Protein AF-A0A4R6RH26-F1 (afdb_monomer)

Solvent-accessible surface area (backbone atoms only — not comparable to full-atom values): 5859 Å² total; per-residue (Å²): 136,71,94,76,81,51,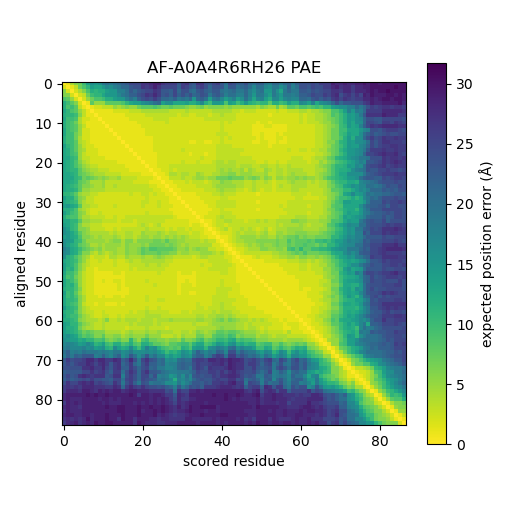71,64,29,58,50,51,32,50,43,50,51,56,43,37,75,78,37,82,83,73,81,75,52,65,70,51,38,64,69,72,55,51,57,78,90,74,56,93,69,57,68,70,45,50,46,52,14,49,52,50,36,36,76,71,69,77,48,78,88,80,79,77,84,83,74,76,89,84,82,77,83,85,66,96,80,80,80,89,83,86,133

Radius of gyration: 20.89 Å; Cα contacts (8 Å, |Δi|>4): 47; chains: 1; bounding box: 62×58×26 Å

Foldseek 3Di:
DDLPPDPLLVVLLVQQLVQCVVVVPDDDDLVCCQPPRHDCVSPRDDSVSSVSSVVVCVVVVNDDDDDPPPDPDDDDDPDPPDDDDDD

Organism: NCBI:txid70586

Secondary structure (DSSP, 8-state):
--TTS-HHHHHHHHHHHHHHHH-TT----HHHHHHHTS-GGG-S--HHHHHHHHHHHHHTTS------------PPP----------

Mean predicted aligned error: 11.18 Å

pLDDT: mean 79.48, std 15.03, range [41.28, 93.06]

Structure (mmCIF, N/CA/C/O backbone):
data_AF-A0A4R6RH26-F1
#
_entry.id   AF-A0A4R6RH26-F1
#
loop_
_atom_site.group_PDB
_atom_site.id
_atom_site.type_symbol
_atom_site.label_atom_id
_atom_site.label_alt_id
_atom_site.label_comp_id
_atom_site.label_asym_id
_atom_site.label_entity_id
_atom_site.label_seq_id
_atom_site.pdbx_PDB_ins_code
_atom_site.Cartn_x
_atom_site.Cartn_y
_atom_site.Cartn_z
_atom_site.occupancy
_atom_site.B_iso_or_equiv
_atom_site.auth_seq_id
_atom_site.auth_comp_id
_atom_site.auth_asym_id
_atom_site.auth_atom_id
_atom_site.pdbx_PDB_model_num
ATOM 1 N N . MET A 1 1 ? 3.369 -20.897 5.339 1.00 42.25 1 MET A N 1
ATOM 2 C CA . MET A 1 1 ? 3.449 -19.509 5.836 1.00 42.25 1 MET A CA 1
ATOM 3 C C . MET A 1 1 ? 2.306 -18.777 5.175 1.00 42.25 1 MET A C 1
ATOM 5 O O . MET A 1 1 ? 2.397 -18.406 4.013 1.00 42.25 1 MET A O 1
ATOM 9 N N . ASP A 1 2 ? 1.175 -18.769 5.861 1.00 41.28 2 ASP A N 1
ATOM 10 C CA . ASP A 1 2 ? -0.133 -18.479 5.297 1.00 41.28 2 ASP A CA 1
ATOM 11 C C . ASP A 1 2 ? -0.337 -16.972 5.163 1.00 41.28 2 ASP A C 1
ATOM 13 O O . ASP A 1 2 ? -0.562 -16.272 6.147 1.00 41.28 2 ASP A O 1
ATOM 17 N N . ALA A 1 3 ? -0.324 -16.479 3.924 1.00 48.66 3 ALA A N 1
ATOM 18 C CA . ALA A 1 3 ? -0.634 -15.093 3.559 1.00 48.66 3 ALA A CA 1
ATOM 19 C C . ALA A 1 3 ? -2.096 -14.666 3.866 1.00 48.66 3 ALA A C 1
ATOM 21 O O . ALA A 1 3 ? -2.556 -13.633 3.396 1.00 48.66 3 ALA A O 1
ATOM 22 N N . HIS A 1 4 ? -2.833 -15.450 4.662 1.00 48.28 4 HIS A N 1
ATOM 23 C CA . HIS A 1 4 ? -4.253 -15.270 4.975 1.00 48.28 4 HIS A CA 1
ATOM 24 C C . HIS A 1 4 ? -4.519 -14.798 6.417 1.00 48.28 4 HIS A C 1
ATOM 26 O O . HIS A 1 4 ? -5.677 -14.625 6.786 1.00 48.28 4 HIS A O 1
ATOM 32 N N . GLN A 1 5 ? -3.497 -14.617 7.265 1.00 54.91 5 GLN A N 1
ATOM 33 C CA . GLN A 1 5 ? -3.720 -14.461 8.714 1.00 54.91 5 GLN A CA 1
ATOM 34 C C . GLN A 1 5 ? -3.928 -13.030 9.233 1.00 54.91 5 GLN A C 1
ATOM 36 O O . GLN A 1 5 ? -4.187 -12.869 10.423 1.00 54.91 5 GLN A O 1
ATOM 41 N N . PHE A 1 6 ? -3.910 -11.999 8.382 1.00 67.81 6 PHE A N 1
ATOM 42 C CA . PHE A 1 6 ? -4.141 -10.620 8.833 1.00 67.81 6 PHE A CA 1
ATOM 43 C C . PHE A 1 6 ? -5.265 -9.956 8.028 1.00 67.81 6 PHE A C 1
ATOM 45 O O . PHE A 1 6 ? -4.998 -9.373 6.976 1.00 67.81 6 PHE A O 1
ATOM 52 N N . PRO A 1 7 ? -6.529 -10.017 8.497 1.00 80.38 7 PRO A N 1
ATOM 53 C CA . PRO A 1 7 ? -7.664 -9.393 7.804 1.00 80.38 7 PRO A CA 1
ATOM 54 C C . PRO A 1 7 ? -7.464 -7.886 7.576 1.00 80.38 7 PRO A C 1
ATOM 56 O O . PRO A 1 7 ? -7.959 -7.333 6.598 1.00 80.38 7 PRO A O 1
ATOM 59 N N . GLU A 1 8 ? -6.681 -7.238 8.438 1.00 86.88 8 GLU A N 1
ATOM 60 C CA . GLU A 1 8 ? -6.290 -5.836 8.313 1.00 86.88 8 GLU A CA 1
ATOM 61 C C . GLU A 1 8 ? -5.426 -5.572 7.068 1.00 86.88 8 GLU A C 1
ATOM 63 O O . GLU A 1 8 ? -5.695 -4.636 6.320 1.00 86.88 8 GLU A O 1
ATOM 68 N N . VAL A 1 9 ? -4.450 -6.440 6.775 1.00 90.44 9 VAL A N 1
ATOM 69 C CA . VAL A 1 9 ? -3.573 -6.312 5.596 1.00 90.44 9 VAL A CA 1
ATOM 70 C C . VAL A 1 9 ? -4.392 -6.395 4.308 1.00 90.44 9 VAL A C 1
ATOM 72 O O . VAL A 1 9 ? -4.226 -5.567 3.413 1.00 90.44 9 VAL A O 1
ATOM 75 N N . ALA A 1 10 ? -5.334 -7.338 4.234 1.00 89.31 10 ALA A N 1
ATOM 76 C CA . ALA A 1 10 ? -6.211 -7.490 3.075 1.00 89.31 10 ALA A CA 1
ATOM 77 C C . ALA A 1 10 ? -7.155 -6.285 2.887 1.00 89.31 10 ALA A C 1
ATOM 79 O O . ALA A 1 10 ? -7.410 -5.858 1.754 1.00 89.31 10 ALA A O 1
ATOM 80 N N . ALA A 1 11 ? -7.657 -5.709 3.986 1.00 89.62 11 ALA A N 1
ATOM 81 C CA . ALA A 1 11 ? -8.480 -4.502 3.953 1.00 89.62 11 ALA A CA 1
ATOM 82 C C . ALA A 1 11 ? -7.679 -3.291 3.445 1.00 89.62 11 ALA A C 1
ATOM 84 O O . ALA A 1 11 ? -8.131 -2.578 2.545 1.00 89.62 11 ALA A O 1
ATOM 85 N N . VAL A 1 12 ? -6.456 -3.108 3.949 1.00 92.69 12 VAL A N 1
ATOM 86 C CA . VAL A 1 12 ? -5.541 -2.038 3.529 1.00 92.69 12 VAL A CA 1
ATOM 87 C C . VAL A 1 12 ? -5.135 -2.206 2.063 1.00 92.69 12 VAL A C 1
ATOM 89 O O . VAL A 1 12 ? -5.208 -1.246 1.297 1.00 92.69 12 VAL A O 1
ATOM 92 N N . ALA A 1 13 ? -4.804 -3.422 1.622 1.00 92.94 13 ALA A N 1
ATOM 93 C CA . ALA A 1 13 ? -4.490 -3.712 0.221 1.00 92.94 13 ALA A CA 1
ATOM 94 C C . ALA A 1 13 ? -5.667 -3.371 -0.709 1.00 92.94 13 ALA A C 1
ATOM 96 O O . ALA A 1 13 ? -5.485 -2.751 -1.760 1.00 92.94 13 ALA A O 1
ATOM 97 N N . SER A 1 14 ? -6.894 -3.703 -0.295 1.00 91.88 14 SER A N 1
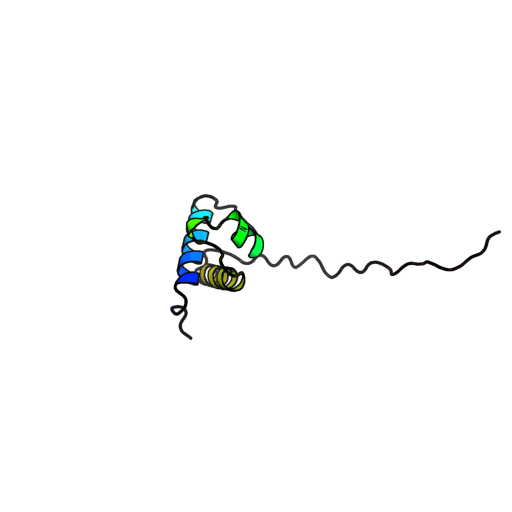ATOM 98 C CA . SER A 1 14 ? -8.110 -3.364 -1.042 1.00 91.88 14 SER A CA 1
ATOM 99 C C . SER A 1 14 ? -8.339 -1.851 -1.120 1.00 91.88 14 SER A C 1
ATOM 101 O O . SER A 1 14 ? -8.691 -1.339 -2.185 1.00 91.88 14 SER A O 1
ATOM 103 N N . ALA A 1 1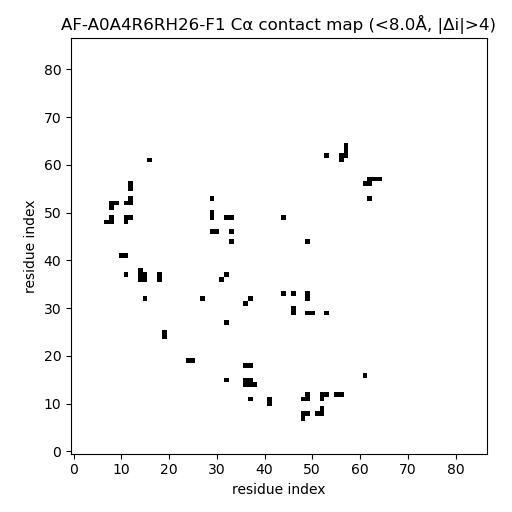5 ? -8.092 -1.119 -0.029 1.00 92.56 15 ALA A N 1
ATOM 104 C CA . ALA A 1 15 ? -8.191 0.338 0.000 1.00 92.56 15 ALA A CA 1
ATOM 105 C C . ALA A 1 15 ? -7.160 1.002 -0.931 1.00 92.56 15 ALA A C 1
ATOM 107 O O . ALA A 1 15 ? -7.529 1.846 -1.754 1.00 92.56 15 ALA A O 1
ATOM 108 N N . ILE A 1 16 ? -5.896 0.567 -0.872 1.00 92.56 16 ILE A N 1
ATOM 109 C CA . ILE A 1 16 ? -4.815 1.047 -1.748 1.00 92.56 16 ILE A CA 1
ATOM 110 C C . ILE A 1 16 ? -5.158 0.768 -3.215 1.00 92.56 16 ILE A C 1
ATOM 112 O O . ILE A 1 16 ? -5.087 1.668 -4.054 1.00 92.56 16 ILE A O 1
ATOM 116 N N . ARG A 1 17 ? -5.616 -0.446 -3.538 1.00 91.44 17 ARG A N 1
ATOM 117 C CA . ARG A 1 17 ? -6.053 -0.807 -4.894 1.00 91.44 17 ARG A CA 1
ATOM 118 C C . ARG A 1 17 ? -7.212 0.067 -5.379 1.00 91.44 17 ARG A C 1
ATOM 120 O O . ARG A 1 17 ? -7.223 0.494 -6.537 1.00 91.44 17 ARG A O 1
ATOM 127 N N . GLY A 1 18 ? -8.183 0.349 -4.512 1.00 91.75 18 GLY A N 1
ATOM 128 C CA . GLY A 1 18 ? -9.295 1.249 -4.818 1.00 91.75 18 GLY A CA 1
ATOM 129 C C . GLY A 1 18 ? -8.825 2.674 -5.118 1.00 91.75 18 GLY A C 1
ATOM 130 O O . GLY A 1 18 ? -9.324 3.309 -6.048 1.00 91.75 18 GLY A O 1
ATOM 131 N N . TYR A 1 19 ? -7.827 3.162 -4.378 1.00 92.12 19 TYR A N 1
ATOM 132 C CA . TYR A 1 19 ? -7.206 4.458 -4.633 1.00 92.12 19 TYR A CA 1
ATOM 133 C C . TYR A 1 19 ? -6.462 4.489 -5.976 1.00 92.12 19 TYR A C 1
ATOM 135 O O . TYR A 1 19 ? -6.693 5.399 -6.773 1.00 92.12 19 TYR A O 1
ATOM 143 N N . LEU A 1 20 ? -5.638 3.475 -6.263 1.00 91.31 20 LEU A N 1
ATOM 144 C CA . LEU A 1 20 ? -4.884 3.348 -7.518 1.00 91.31 20 LEU A CA 1
ATOM 145 C C . LEU A 1 20 ? -5.792 3.221 -8.744 1.00 91.31 20 LEU A C 1
ATOM 147 O O . LEU A 1 20 ? -5.499 3.789 -9.791 1.00 91.31 20 LEU A O 1
ATOM 151 N N . SER A 1 21 ? -6.936 2.548 -8.607 1.00 90.38 21 SER A N 1
ATOM 152 C CA . SER A 1 21 ? -7.924 2.444 -9.691 1.00 90.38 21 SER A CA 1
ATOM 153 C C . SER A 1 21 ? -8.490 3.812 -10.091 1.00 90.38 21 SER A C 1
ATOM 155 O O . SER A 1 21 ? -8.824 4.028 -11.253 1.00 90.38 21 SER A O 1
ATOM 157 N N . ARG A 1 22 ? -8.581 4.752 -9.138 1.00 90.88 22 ARG A N 1
ATOM 158 C CA . ARG A 1 22 ? -8.982 6.147 -9.390 1.00 90.88 22 ARG A CA 1
ATOM 159 C C . ARG A 1 22 ? -7.805 7.035 -9.795 1.00 90.88 22 ARG A C 1
ATOM 161 O O . ARG A 1 22 ? -8.005 8.003 -10.520 1.00 90.88 22 ARG A O 1
ATOM 168 N N . ASN A 1 23 ? -6.593 6.703 -9.348 1.00 90.38 23 ASN A N 1
ATOM 169 C CA . ASN A 1 23 ? -5.374 7.475 -9.576 1.00 90.38 23 ASN A CA 1
ATOM 170 C C . ASN A 1 23 ? -4.236 6.571 -10.097 1.00 90.38 23 ASN A C 1
ATOM 172 O O . ASN A 1 23 ? -3.306 6.270 -9.348 1.00 90.38 23 ASN A O 1
ATOM 176 N N . PRO A 1 24 ? -4.243 6.172 -11.385 1.00 86.81 24 PRO A N 1
ATOM 177 C CA . PRO A 1 24 ? -3.297 5.176 -11.914 1.00 86.81 24 PRO A CA 1
ATOM 178 C C . PRO A 1 24 ? -1.828 5.618 -11.915 1.00 86.81 24 PRO A C 1
ATOM 180 O O . PRO A 1 24 ? -0.931 4.809 -12.117 1.00 86.81 24 PRO A O 1
ATOM 183 N N . ARG A 1 25 ? -1.579 6.922 -11.747 1.00 84.50 25 ARG A N 1
ATOM 184 C CA . ARG A 1 25 ? -0.240 7.534 -11.742 1.00 84.50 25 ARG A CA 1
ATOM 185 C C . ARG A 1 25 ? 0.236 7.904 -10.336 1.00 84.50 25 ARG A C 1
ATOM 187 O O . ARG A 1 25 ? 1.260 8.570 -10.212 1.00 84.50 25 ARG A O 1
ATOM 194 N N . ALA A 1 26 ? -0.525 7.549 -9.300 1.00 88.75 26 ALA A N 1
ATOM 195 C CA . ALA A 1 26 ? -0.142 7.835 -7.927 1.00 88.75 26 ALA A CA 1
ATOM 196 C C . ALA A 1 26 ? 1.090 7.004 -7.54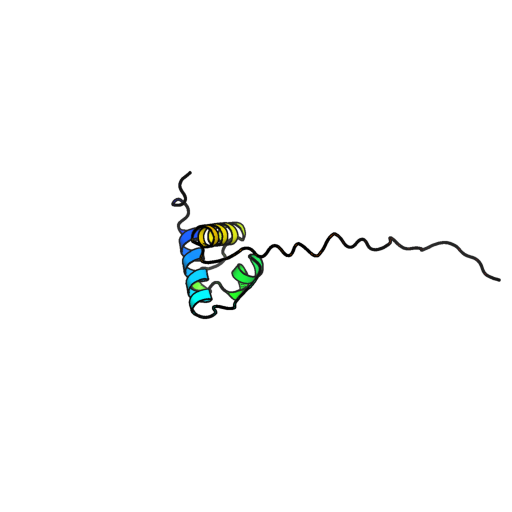4 1.00 88.75 26 ALA A C 1
ATOM 198 O O . ALA A 1 26 ? 1.153 5.805 -7.799 1.00 88.75 26 ALA A O 1
ATOM 199 N N . SER A 1 27 ? 2.071 7.662 -6.938 1.00 88.75 27 SER A N 1
ATOM 200 C CA . SER A 1 27 ? 3.297 7.049 -6.438 1.00 88.75 27 SER A CA 1
ATOM 201 C C . SER A 1 27 ? 3.670 7.762 -5.153 1.00 88.75 27 SER A C 1
ATOM 203 O O . SER A 1 27 ? 3.755 8.989 -5.142 1.00 88.75 27 SER A O 1
ATOM 205 N N . ASP A 1 28 ? 3.880 7.008 -4.083 1.00 89.88 28 ASP A N 1
ATOM 206 C CA . ASP A 1 28 ? 4.223 7.554 -2.775 1.00 89.88 28 ASP A CA 1
ATOM 207 C C . ASP A 1 28 ? 4.955 6.490 -1.938 1.00 89.88 28 ASP A C 1
ATOM 209 O O . ASP A 1 28 ? 5.016 5.312 -2.292 1.00 89.88 28 ASP A O 1
ATOM 213 N N . THR A 1 29 ? 5.540 6.924 -0.831 1.00 90.19 29 THR A N 1
ATOM 214 C CA . THR A 1 29 ? 6.146 6.080 0.200 1.00 90.19 29 THR A CA 1
ATOM 215 C C . THR A 1 29 ? 5.074 5.405 1.055 1.00 90.19 29 THR A C 1
ATOM 217 O O . THR A 1 29 ? 3.970 5.926 1.187 1.00 90.19 29 THR A O 1
ATOM 220 N N . ALA A 1 30 ? 5.402 4.297 1.730 1.00 90.50 30 ALA A N 1
ATOM 221 C CA . ALA A 1 30 ? 4.464 3.626 2.640 1.00 90.50 30 ALA A CA 1
ATOM 222 C C . ALA A 1 30 ? 3.871 4.583 3.699 1.00 90.50 30 ALA A C 1
ATOM 224 O O . ALA A 1 30 ? 2.673 4.542 3.970 1.00 90.50 30 ALA A O 1
ATOM 225 N N . ALA A 1 31 ? 4.679 5.511 4.226 1.00 88.38 31 ALA A N 1
ATOM 226 C CA . ALA A 1 31 ? 4.228 6.530 5.175 1.00 88.38 31 ALA A CA 1
ATOM 227 C C . ALA A 1 31 ? 3.296 7.587 4.546 1.00 88.38 31 ALA A C 1
ATOM 229 O O . ALA A 1 31 ? 2.375 8.070 5.206 1.00 88.38 31 ALA A O 1
ATOM 230 N N . GLY A 1 32 ? 3.513 7.960 3.282 1.00 90.44 32 GLY A N 1
ATOM 231 C CA . GLY A 1 32 ? 2.609 8.856 2.553 1.00 90.44 32 GLY A CA 1
ATOM 232 C C . GLY A 1 32 ? 1.281 8.178 2.217 1.00 90.44 32 GLY A C 1
ATOM 233 O O . GLY A 1 32 ? 0.216 8.740 2.471 1.00 90.44 32 GLY A O 1
ATOM 234 N N . ILE A 1 33 ? 1.333 6.916 1.784 1.00 91.12 33 ILE A N 1
ATOM 235 C CA . ILE A 1 33 ? 0.151 6.081 1.531 1.00 91.12 33 ILE A CA 1
ATOM 236 C C . ILE A 1 33 ? -0.700 5.959 2.800 1.00 91.12 33 ILE A C 1
ATOM 238 O O . ILE A 1 33 ? -1.901 6.230 2.754 1.00 91.12 33 ILE A O 1
ATOM 242 N N . GLN A 1 34 ? -0.072 5.640 3.939 1.00 91.38 34 GLN A N 1
ATOM 243 C CA . GLN A 1 34 ? -0.726 5.564 5.250 1.00 91.38 34 GLN A CA 1
ATOM 244 C C . GLN A 1 34 ? -1.505 6.845 5.592 1.00 91.38 34 GLN A C 1
ATOM 246 O O . GLN A 1 34 ? -2.583 6.772 6.172 1.00 91.38 34 GLN A O 1
ATOM 251 N N . ARG A 1 35 ? -0.962 8.019 5.244 1.00 88.12 35 ARG A N 1
ATOM 252 C CA . ARG A 1 35 ? -1.514 9.326 5.634 1.00 88.12 35 ARG A CA 1
ATOM 253 C C . ARG A 1 35 ? -2.527 9.907 4.655 1.00 88.12 35 ARG A C 1
ATOM 255 O O . ARG A 1 35 ? -3.406 10.646 5.086 1.00 88.12 35 ARG A O 1
ATOM 262 N N . PHE A 1 36 ? -2.375 9.642 3.360 1.00 89.56 36 PHE A N 1
ATOM 263 C CA . PHE A 1 36 ? -3.099 10.378 2.318 1.00 89.56 36 PHE A CA 1
ATOM 264 C C . PHE A 1 36 ? -3.972 9.504 1.419 1.00 89.56 36 PHE A C 1
ATOM 266 O O . PHE A 1 36 ? -4.887 10.024 0.780 1.00 89.56 36 PHE A O 1
ATO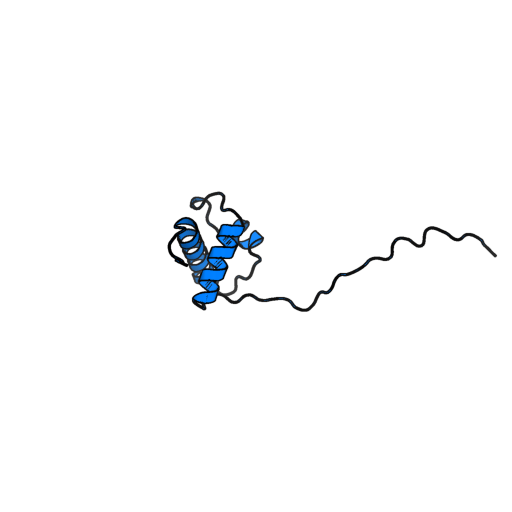M 273 N N . TRP A 1 37 ? -3.689 8.203 1.312 1.00 92.00 37 TRP A N 1
ATOM 274 C CA . TRP A 1 37 ? -4.414 7.321 0.391 1.00 92.00 37 TRP A CA 1
ATOM 275 C C . TRP A 1 37 ? -5.486 6.506 1.104 1.00 92.00 37 TRP A C 1
ATOM 277 O O . TRP A 1 37 ? -6.512 6.179 0.500 1.00 92.00 37 TRP A O 1
ATOM 287 N N . LEU A 1 38 ? -5.239 6.165 2.371 1.00 88.81 38 LEU A N 1
ATOM 288 C CA . LEU A 1 38 ? -6.177 5.397 3.173 1.00 88.81 38 LEU A CA 1
ATOM 289 C C . LEU A 1 38 ? -7.352 6.282 3.604 1.00 88.81 38 LEU A C 1
ATOM 291 O O . LEU A 1 38 ? -7.142 7.395 4.092 1.00 88.81 38 LEU A O 1
ATOM 295 N N . PRO A 1 39 ? -8.593 5.814 3.407 1.00 83.62 39 PRO A N 1
ATOM 296 C CA . PRO A 1 39 ? -9.764 6.575 3.787 1.00 83.62 39 PRO A CA 1
ATOM 297 C C . PRO A 1 39 ? -9.970 6.475 5.316 1.00 83.62 39 PRO A C 1
ATOM 299 O O . PRO A 1 39 ? -9.557 5.486 5.932 1.00 83.62 39 PRO A O 1
ATOM 302 N N . PRO A 1 40 ? -10.562 7.498 5.957 1.00 81.12 40 PRO A N 1
ATOM 303 C CA . PRO A 1 40 ? -10.617 7.615 7.417 1.00 81.12 40 PRO A CA 1
ATOM 304 C C . PRO A 1 40 ? -11.360 6.462 8.108 1.00 81.12 40 PRO A C 1
ATOM 306 O O . PRO A 1 40 ? -11.119 6.199 9.283 1.00 81.12 40 PRO A O 1
ATOM 309 N N . GLU A 1 41 ? -12.221 5.739 7.389 1.00 82.12 41 GLU A N 1
ATOM 310 C CA . GLU A 1 41 ? -12.943 4.558 7.873 1.00 82.12 41 GLU A CA 1
ATOM 311 C C . GLU A 1 41 ? -12.017 3.373 8.182 1.00 82.12 41 GLU A C 1
ATOM 313 O O . GLU A 1 41 ? -12.396 2.489 8.946 1.00 82.12 41 GLU A O 1
ATOM 318 N N . VAL A 1 42 ? -10.811 3.349 7.604 1.00 78.69 42 VAL A N 1
ATOM 319 C CA . VAL A 1 42 ? -9.789 2.331 7.899 1.00 78.69 42 VAL A CA 1
ATOM 320 C C . VAL A 1 42 ? -9.104 2.613 9.247 1.00 78.69 42 VAL A C 1
ATOM 322 O O . VAL A 1 42 ? -8.561 1.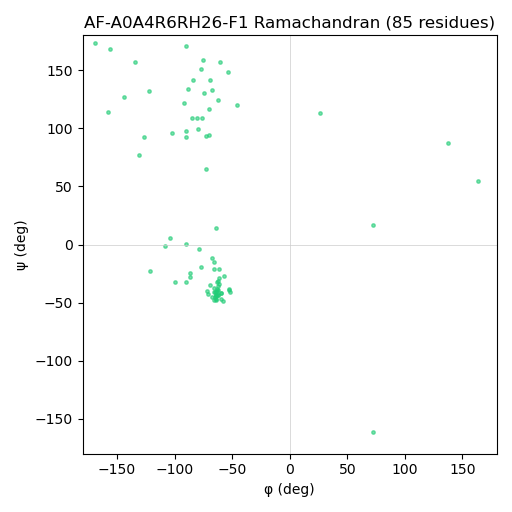700 9.862 1.00 78.69 42 VAL A O 1
ATOM 325 N N . GLY A 1 43 ? -9.193 3.844 9.761 1.00 80.44 43 GLY A N 1
ATOM 326 C CA . GLY A 1 43 ? -8.608 4.232 11.042 1.00 80.44 43 GLY A CA 1
ATOM 327 C C . GLY A 1 43 ? -7.080 4.332 11.017 1.00 80.44 43 GLY A C 1
ATOM 328 O O . GLY A 1 43 ? -6.454 4.488 9.967 1.00 80.44 43 GLY A O 1
ATOM 329 N N . GLU A 1 44 ? -6.472 4.289 12.204 1.00 83.75 44 GLU A N 1
ATOM 330 C CA . GLU A 1 44 ? -5.019 4.362 12.365 1.00 83.75 44 GLU A CA 1
ATOM 331 C C . GLU A 1 44 ? -4.379 2.998 12.080 1.00 83.75 44 GLU A C 1
ATOM 333 O O . GLU A 1 44 ? -4.374 2.102 12.920 1.00 83.75 44 GLU A O 1
ATOM 338 N N . VAL A 1 45 ? -3.840 2.846 10.872 1.00 87.44 45 VAL A N 1
ATOM 339 C CA . VAL A 1 45 ? -3.140 1.631 10.438 1.00 87.44 45 VAL A CA 1
ATOM 340 C C . VAL A 1 45 ? -1.672 1.725 10.805 1.00 87.44 45 VAL A C 1
ATOM 342 O O . VAL A 1 45 ? -1.031 2.732 10.512 1.00 87.44 45 VAL A O 1
ATOM 345 N N . ALA A 1 46 ? -1.097 0.672 11.382 1.00 90.12 46 ALA A N 1
ATOM 346 C CA . ALA A 1 46 ? 0.335 0.639 11.659 1.00 90.12 46 ALA A CA 1
ATOM 347 C C . ALA A 1 46 ? 1.157 0.555 10.357 1.00 90.12 46 ALA A C 1
ATOM 349 O O . ALA A 1 46 ? 0.814 -0.186 9.436 1.00 90.12 46 ALA A O 1
ATOM 350 N N . LEU A 1 47 ? 2.294 1.256 10.290 1.00 90.06 47 LEU A N 1
ATOM 351 C CA . LEU A 1 47 ? 3.163 1.251 9.103 1.00 90.06 47 LEU A CA 1
ATOM 352 C C . LEU A 1 47 ? 3.540 -0.169 8.608 1.00 90.06 47 LEU A C 1
ATOM 354 O O . LEU A 1 47 ? 3.440 -0.396 7.402 1.00 90.06 47 LEU A O 1
ATOM 358 N N . PRO A 1 48 ? 3.856 -1.154 9.479 1.00 91.69 48 PRO A N 1
ATOM 359 C CA . PRO A 1 48 ? 4.142 -2.523 9.035 1.00 91.69 48 PRO A CA 1
ATOM 360 C C . PRO A 1 48 ? 2.971 -3.209 8.316 1.00 91.69 48 PRO A C 1
ATOM 362 O O . PRO A 1 48 ? 3.185 -4.058 7.455 1.00 91.69 48 PRO A O 1
ATOM 365 N N . VAL A 1 49 ? 1.726 -2.842 8.637 1.00 91.31 49 VAL A N 1
ATOM 366 C CA . VAL A 1 49 ? 0.527 -3.374 7.967 1.00 91.31 49 VAL A CA 1
ATOM 367 C C . VAL A 1 49 ? 0.417 -2.804 6.554 1.00 91.31 49 VAL A C 1
ATOM 369 O O . VAL A 1 49 ? 0.112 -3.538 5.616 1.00 91.31 49 VAL A O 1
ATOM 372 N N . VAL A 1 50 ? 0.729 -1.515 6.379 1.00 92.75 50 VAL A N 1
ATOM 373 C CA . VAL A 1 50 ? 0.790 -0.878 5.054 1.00 92.75 50 VAL A CA 1
ATOM 374 C C . VAL A 1 50 ? 1.895 -1.505 4.207 1.00 92.75 50 VAL A C 1
ATOM 376 O O . VAL A 1 50 ? 1.668 -1.820 3.043 1.00 92.75 50 VAL A O 1
ATOM 379 N N . GLU A 1 51 ? 3.071 -1.749 4.785 1.00 92.81 51 GLU A N 1
ATOM 380 C CA . GLU A 1 51 ? 4.178 -2.421 4.096 1.00 92.81 51 GLU A CA 1
ATOM 381 C C . GLU A 1 51 ? 3.823 -3.854 3.686 1.00 92.81 51 GLU A C 1
ATOM 383 O O . GLU A 1 51 ? 4.085 -4.243 2.548 1.00 92.81 51 GLU A O 1
ATOM 388 N N . ALA A 1 52 ? 3.173 -4.621 4.567 1.00 92.81 52 ALA A N 1
ATOM 389 C CA . ALA A 1 52 ? 2.694 -5.964 4.250 1.00 92.81 52 ALA A CA 1
ATOM 390 C C . ALA A 1 52 ? 1.640 -5.951 3.129 1.00 92.81 52 ALA A C 1
ATOM 392 O O . ALA A 1 52 ? 1.685 -6.789 2.228 1.00 92.81 52 ALA A O 1
ATOM 393 N N . ALA A 1 53 ? 0.729 -4.973 3.137 1.00 93.06 53 ALA A N 1
ATOM 394 C CA . ALA A 1 53 ? -0.272 -4.805 2.086 1.00 93.06 53 ALA A CA 1
ATOM 395 C C . ALA A 1 53 ? 0.370 -4.440 0.740 1.00 93.06 53 ALA A C 1
ATOM 397 O O . ALA A 1 53 ? -0.012 -4.981 -0.296 1.00 93.06 53 ALA A O 1
ATOM 398 N N . LEU A 1 54 ? 1.376 -3.561 0.745 1.00 91.94 54 LEU A N 1
ATOM 399 C CA . LEU A 1 54 ? 2.141 -3.217 -0.454 1.00 91.94 54 LEU A CA 1
ATOM 400 C C . LEU A 1 54 ? 2.922 -4.417 -0.992 1.00 91.94 54 LEU A C 1
ATOM 402 O O . LEU A 1 54 ? 2.923 -4.628 -2.199 1.00 91.94 54 LEU A O 1
ATOM 406 N N . ALA A 1 55 ? 3.524 -5.229 -0.119 1.00 91.38 55 ALA A N 1
ATOM 407 C CA . ALA A 1 55 ? 4.208 -6.457 -0.518 1.00 91.38 55 ALA A CA 1
ATOM 408 C C . ALA A 1 55 ? 3.244 -7.473 -1.155 1.00 91.38 55 ALA A C 1
ATOM 410 O O . ALA A 1 55 ? 3.596 -8.123 -2.138 1.00 91.38 55 ALA A O 1
ATOM 411 N N . GLN A 1 56 ? 2.012 -7.581 -0.644 1.00 90.94 56 GLN A N 1
ATOM 412 C CA . GLN A 1 56 ? 0.975 -8.408 -1.263 1.00 90.94 5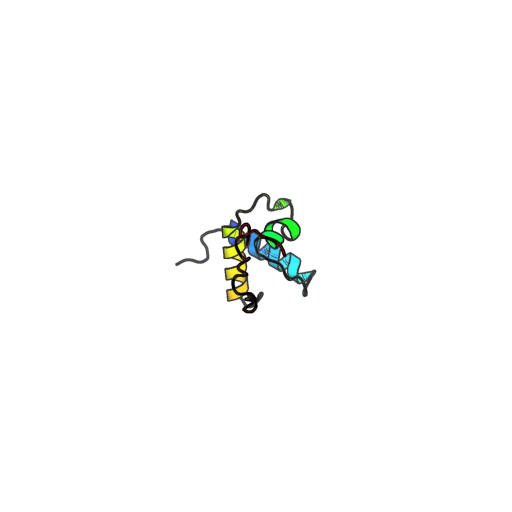6 GLN A CA 1
ATOM 413 C C . GLN A 1 56 ? 0.594 -7.881 -2.655 1.00 90.94 56 GLN A C 1
ATOM 415 O O . GLN A 1 56 ? 0.578 -8.642 -3.617 1.00 90.94 56 GLN A O 1
ATOM 420 N N . LEU A 1 57 ? 0.345 -6.575 -2.788 1.00 91.44 57 LEU A N 1
ATOM 421 C CA . LEU A 1 57 ? 0.022 -5.961 -4.081 1.00 91.44 57 LEU A CA 1
ATOM 422 C C . LEU A 1 57 ? 1.179 -6.069 -5.088 1.00 91.44 57 LEU A C 1
ATOM 424 O O . LEU A 1 57 ? 0.939 -6.157 -6.291 1.00 91.44 57 LEU A O 1
ATOM 428 N N . GLU A 1 58 ? 2.424 -6.048 -4.611 1.00 91.44 58 GLU A N 1
ATOM 429 C CA . GLU A 1 58 ? 3.628 -6.256 -5.419 1.00 91.44 58 GLU A CA 1
ATOM 430 C C . GLU A 1 58 ? 3.703 -7.702 -5.925 1.00 91.44 58 GLU A C 1
ATOM 432 O O . GLU A 1 58 ? 3.917 -7.922 -7.117 1.00 91.44 58 GLU A O 1
ATOM 437 N N . ALA A 1 59 ? 3.445 -8.683 -5.053 1.00 89.06 59 ALA A N 1
ATOM 438 C CA . ALA A 1 59 ? 3.371 -10.096 -5.429 1.00 89.06 59 ALA A CA 1
ATOM 439 C C . ALA A 1 59 ? 2.247 -10.379 -6.445 1.00 89.06 59 ALA A C 1
ATOM 441 O O . ALA A 1 59 ? 2.422 -11.208 -7.338 1.00 89.06 59 ALA A O 1
ATOM 442 N N . ASP A 1 60 ? 1.134 -9.646 -6.353 1.00 86.94 60 ASP A N 1
ATOM 443 C CA . ASP A 1 60 ? 0.010 -9.711 -7.295 1.00 86.94 60 ASP A CA 1
ATOM 444 C C . ASP A 1 60 ? 0.265 -8.933 -8.609 1.00 86.94 60 ASP A C 1
ATOM 446 O O . ASP A 1 60 ? -0.572 -8.947 -9.515 1.00 86.94 60 ASP A O 1
ATOM 450 N N . GLY A 1 61 ? 1.403 -8.236 -8.735 1.00 88.19 61 GLY A N 1
ATOM 451 C CA . GLY A 1 61 ? 1.774 -7.452 -9.919 1.00 88.19 61 GLY A CA 1
ATOM 452 C C . GLY A 1 61 ? 0.985 -6.149 -10.102 1.00 88.19 61 GLY A C 1
ATOM 453 O O . GLY A 1 61 ? 0.974 -5.584 -11.195 1.00 88.19 61 GLY A O 1
ATOM 454 N N . LEU A 1 62 ? 0.305 -5.673 -9.055 1.00 87.00 62 LEU A N 1
ATOM 455 C CA . LEU A 1 62 ? -0.506 -4.449 -9.079 1.00 87.00 62 LEU A CA 1
ATOM 456 C C . LEU A 1 62 ? 0.301 -3.184 -8.777 1.00 87.00 62 LEU A C 1
ATOM 458 O O . LEU A 1 62 ? -0.104 -2.091 -9.172 1.00 87.00 62 LEU A O 1
ATOM 462 N N . VAL A 1 63 ? 1.421 -3.321 -8.071 1.00 88.81 63 VAL A N 1
ATOM 463 C CA . VAL A 1 63 ? 2.359 -2.229 -7.793 1.00 88.81 63 VAL A CA 1
ATOM 464 C C . VAL A 1 63 ? 3.786 -2.697 -8.040 1.00 88.81 63 VAL A C 1
ATOM 466 O O . VAL A 1 63 ? 4.086 -3.886 -7.975 1.00 88.81 63 VAL A O 1
ATOM 469 N N . HIS A 1 64 ? 4.681 -1.747 -8.291 1.00 84.81 64 HIS A N 1
ATOM 470 C CA . HIS A 1 64 ? 6.111 -2.007 -8.373 1.00 84.81 64 HIS A CA 1
ATOM 471 C C . HIS A 1 64 ? 6.835 -1.142 -7.355 1.00 84.81 64 HIS A C 1
ATOM 473 O O . HIS A 1 64 ? 6.609 0.069 -7.286 1.00 84.81 64 HIS A O 1
ATOM 479 N N . ARG A 1 65 ? 7.735 -1.753 -6.584 1.00 81.94 65 ARG A N 1
ATOM 480 C CA . ARG A 1 65 ? 8.665 -1.006 -5.749 1.00 81.94 65 ARG A CA 1
ATOM 481 C C . ARG A 1 65 ? 9.676 -0.301 -6.645 1.00 81.94 65 ARG A C 1
ATOM 483 O O . ARG A 1 65 ? 10.462 -0.940 -7.340 1.00 81.94 65 ARG A O 1
ATOM 490 N N . LEU A 1 66 ? 9.672 1.027 -6.610 1.00 78.44 66 LEU A N 1
ATOM 491 C CA . LEU A 1 66 ? 10.725 1.822 -7.223 1.00 78.44 66 LEU A CA 1
ATOM 492 C C . LEU A 1 66 ? 11.819 2.070 -6.182 1.00 78.44 66 LEU A C 1
ATOM 494 O O . LEU A 1 66 ? 11.710 2.986 -5.368 1.00 78.44 66 LEU A O 1
ATOM 498 N N . GLU A 1 67 ? 12.882 1.269 -6.199 1.00 67.19 67 GLU A N 1
ATOM 499 C CA . GLU A 1 67 ? 14.087 1.612 -5.445 1.00 67.19 67 GLU A CA 1
ATOM 500 C C . GLU A 1 67 ? 14.842 2.713 -6.196 1.00 67.19 67 GLU A C 1
ATOM 502 O O . GLU A 1 67 ? 15.406 2.499 -7.271 1.00 67.19 67 GLU A O 1
ATOM 507 N N . GLN A 1 68 ? 14.837 3.931 -5.652 1.00 60.16 68 GLN A N 1
ATOM 508 C CA . GLN A 1 68 ? 15.713 4.987 -6.147 1.00 60.16 68 GLN A CA 1
ATOM 509 C C . GLN A 1 68 ? 17.149 4.676 -5.707 1.00 60.16 68 GLN A C 1
ATOM 511 O O . GLN A 1 68 ? 17.581 5.045 -4.623 1.00 60.16 68 GLN A O 1
ATOM 516 N N . VAL A 1 69 ? 17.899 3.993 -6.575 1.00 58.97 69 VAL A N 1
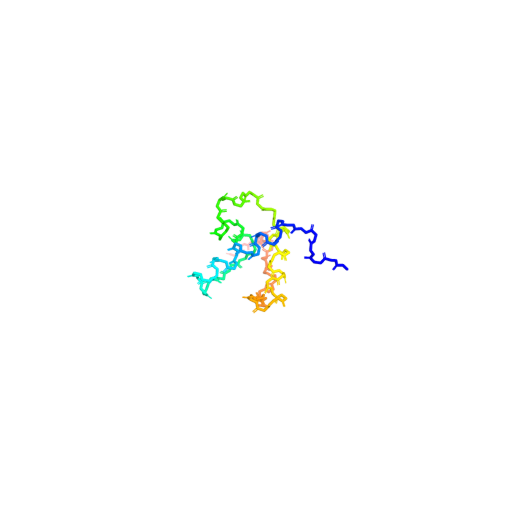ATOM 517 C CA . VAL A 1 69 ? 19.307 3.598 -6.356 1.00 58.97 69 VAL A CA 1
ATOM 518 C C . VAL A 1 69 ? 20.266 4.805 -6.315 1.00 58.97 69 VAL A C 1
ATOM 520 O O . VAL A 1 69 ? 21.425 4.685 -5.923 1.00 58.97 69 VAL A O 1
ATOM 523 N N . TRP A 1 70 ? 19.808 5.996 -6.705 1.00 63.66 70 TRP A N 1
ATOM 524 C CA . TRP A 1 70 ? 20.652 7.182 -6.824 1.00 63.66 70 TRP A CA 1
ATOM 525 C C . TRP A 1 70 ? 20.460 8.120 -5.623 1.00 63.66 70 TRP A C 1
ATOM 527 O O . TRP A 1 70 ? 19.560 8.950 -5.580 1.00 63.66 70 TRP A O 1
ATOM 537 N N . ALA A 1 71 ? 21.341 7.983 -4.636 1.00 55.22 71 ALA A N 1
ATOM 538 C CA . ALA A 1 71 ? 21.356 8.800 -3.427 1.00 55.22 71 ALA A CA 1
ATOM 539 C C . ALA A 1 71 ? 22.190 8.202 -2.274 1.00 55.22 71 ALA A C 1
ATOM 541 O O . ALA A 1 71 ? 21.631 8.052 -1.190 1.00 55.22 71 ALA A O 1
ATOM 542 N N . PRO A 1 72 ? 23.489 7.854 -2.432 1.00 63.34 72 PRO A N 1
ATOM 543 C CA . PRO A 1 72 ? 24.332 7.491 -1.291 1.00 63.34 72 PRO A CA 1
ATOM 544 C C . PRO A 1 72 ? 24.455 8.636 -0.274 1.00 63.34 72 PRO A C 1
ATOM 546 O O . PRO A 1 72 ? 24.304 9.813 -0.608 1.00 63.34 72 PRO A O 1
ATOM 549 N N . ALA A 1 73 ? 24.776 8.268 0.969 1.00 64.44 73 ALA A N 1
ATOM 550 C CA . ALA A 1 73 ? 24.905 9.164 2.112 1.00 64.44 73 ALA A CA 1
ATOM 551 C C . ALA A 1 73 ? 25.717 10.433 1.798 1.00 64.44 73 ALA A C 1
ATOM 553 O O . ALA A 1 73 ? 26.900 10.384 1.455 1.00 64.44 73 ALA A O 1
ATOM 554 N N . SER A 1 74 ? 25.066 11.586 1.954 1.00 64.75 74 SER A N 1
ATOM 555 C CA . SER A 1 74 ? 25.723 12.887 1.889 1.00 64.75 74 SER A CA 1
ATOM 556 C C . SER A 1 74 ? 26.307 13.220 3.258 1.00 64.75 74 SER A C 1
ATOM 558 O O . SER A 1 74 ? 25.577 13.491 4.211 1.00 64.75 74 SER A O 1
ATOM 560 N N . TYR A 1 75 ? 27.634 13.185 3.354 1.00 72.56 75 TYR A N 1
ATOM 561 C CA . TYR A 1 75 ? 28.376 13.585 4.544 1.00 72.56 75 TYR A CA 1
ATOM 562 C C . TYR A 1 75 ? 28.751 15.062 4.429 1.00 72.56 75 TYR A C 1
ATOM 564 O O . TYR A 1 75 ? 29.428 15.477 3.491 1.00 72.56 75 TYR A O 1
ATOM 572 N N . LEU A 1 76 ? 28.306 15.864 5.393 1.00 70.62 76 LEU A N 1
ATOM 573 C CA . LEU A 1 76 ? 28.721 17.256 5.536 1.00 70.62 76 LEU A CA 1
ATOM 574 C C . LEU A 1 76 ? 30.049 17.307 6.303 1.00 70.62 76 LEU A C 1
ATOM 576 O O . LEU A 1 76 ? 30.246 16.559 7.261 1.00 70.62 76 LEU A O 1
ATOM 580 N N . SER A 1 77 ? 30.958 18.206 5.921 1.00 65.38 77 SER A N 1
ATOM 581 C CA . SER A 1 77 ? 32.194 18.426 6.676 1.00 65.38 77 SER A CA 1
ATOM 582 C C . SER A 1 77 ? 31.871 18.928 8.086 1.00 65.38 77 SER A C 1
ATOM 584 O O . SER A 1 77 ? 31.224 19.969 8.244 1.00 65.38 77 SER A O 1
ATOM 586 N N . ALA A 1 78 ? 32.363 18.239 9.114 1.00 66.81 78 ALA A N 1
ATOM 587 C CA . ALA A 1 78 ? 32.329 18.741 10.481 1.00 66.81 78 ALA A CA 1
ATOM 588 C C . ALA A 1 78 ? 33.308 19.922 10.594 1.00 66.81 78 ALA A C 1
ATOM 590 O O . ALA A 1 78 ? 34.504 19.718 10.734 1.00 66.81 78 ALA A O 1
ATOM 591 N N . ARG A 1 79 ? 32.788 21.144 10.432 1.00 64.19 79 ARG A N 1
ATOM 592 C CA . ARG A 1 79 ? 33.417 22.453 10.693 1.00 64.19 79 ARG A CA 1
ATOM 593 C C . ARG A 1 79 ? 34.953 22.517 10.603 1.00 64.19 79 ARG A C 1
ATOM 595 O O . ARG A 1 79 ? 35.647 22.153 11.546 1.00 64.19 79 ARG A O 1
ATOM 602 N N . ALA A 1 80 ? 35.475 23.245 9.614 1.00 54.53 80 ALA A N 1
ATOM 603 C CA . ALA A 1 80 ? 36.736 23.966 9.804 1.00 54.53 80 ALA A CA 1
ATOM 604 C C . ALA A 1 80 ? 36.499 25.181 10.727 1.00 54.53 80 ALA A C 1
ATOM 606 O O . ALA A 1 80 ? 36.573 26.333 10.313 1.00 54.53 80 ALA A O 1
ATOM 607 N N . SER A 1 81 ? 36.147 24.942 11.992 1.00 61.84 81 SER A N 1
ATOM 608 C CA . SER A 1 81 ? 36.352 25.937 13.042 1.00 61.84 81 SER A CA 1
ATOM 609 C C . SER A 1 81 ? 37.736 25.690 13.629 1.00 61.84 81 SER A C 1
ATOM 611 O O . SER A 1 81 ? 37.878 24.887 14.543 1.00 61.84 81 SER A O 1
ATOM 613 N N . GLY A 1 82 ? 38.744 26.381 13.087 1.00 56.97 82 GLY A N 1
ATOM 614 C CA . GLY A 1 82 ? 40.009 26.601 13.789 1.00 56.97 82 GLY A CA 1
ATOM 615 C C . GLY A 1 82 ? 41.276 26.441 12.953 1.00 56.97 82 GLY A C 1
ATOM 616 O O . GLY A 1 82 ? 41.918 25.399 13.022 1.00 56.97 82 GLY A O 1
ATOM 617 N N . ARG A 1 83 ? 41.709 27.519 12.286 1.00 51.81 83 ARG A N 1
ATOM 618 C CA . ARG A 1 83 ? 43.061 28.065 12.502 1.00 51.81 83 ARG A CA 1
ATOM 619 C C . ARG A 1 83 ? 43.129 29.541 12.080 1.00 51.81 83 ARG A C 1
ATOM 621 O O . ARG A 1 83 ? 42.970 29.864 10.910 1.00 51.81 83 ARG A O 1
ATOM 628 N N . ALA A 1 84 ? 43.340 30.387 13.089 1.00 52.94 84 ALA A N 1
ATOM 629 C CA . ALA A 1 84 ? 43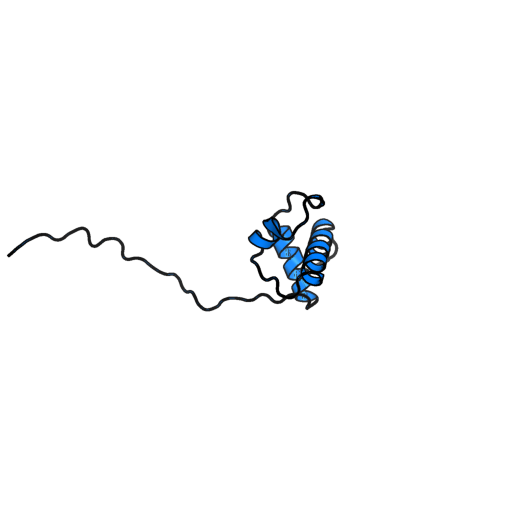.916 31.732 13.029 1.00 52.94 84 ALA A CA 1
ATOM 630 C C . ALA A 1 84 ? 45.285 31.702 12.304 1.00 52.94 84 ALA A C 1
ATOM 632 O O . ALA A 1 84 ? 45.955 30.672 12.344 1.00 52.94 84 ALA A O 1
ATOM 633 N N . ASP A 1 85 ? 45.763 32.706 11.576 1.00 49.72 85 ASP A N 1
ATOM 634 C CA . ASP A 1 85 ? 45.996 34.115 11.923 1.00 49.72 85 ASP A CA 1
ATOM 635 C C . ASP A 1 85 ? 46.317 34.881 10.594 1.00 49.72 85 ASP A C 1
ATOM 637 O O . ASP A 1 85 ? 46.424 34.238 9.543 1.00 49.72 85 ASP A O 1
ATOM 641 N N . PRO A 1 86 ? 46.448 36.222 10.608 1.00 64.88 86 PRO A N 1
ATOM 642 C CA . PRO A 1 86 ? 46.421 37.127 9.463 1.00 64.88 86 PRO A CA 1
ATOM 643 C C . PRO A 1 86 ? 47.806 37.384 8.841 1.00 64.88 86 PRO A C 1
ATOM 645 O O . PRO A 1 86 ? 48.843 37.063 9.422 1.00 64.88 86 PRO A O 1
ATOM 648 N N . HIS A 1 87 ? 47.796 38.045 7.682 1.00 51.19 87 HIS A N 1
ATOM 649 C CA . HIS A 1 87 ? 48.905 38.866 7.193 1.00 51.19 87 HIS A CA 1
ATOM 650 C C . HIS A 1 87 ? 48.459 40.323 7.107 1.00 51.19 87 HIS A C 1
ATOM 652 O O . HIS A 1 87 ? 47.283 40.544 6.732 1.00 51.19 87 HIS A O 1
#

Sequence (87 aa):
MDAHQFPEVAAVASAIRGYLSRNPRASDTAAGIQRFWLPPEVGEVALPVVEAALAQLEADGLVHRLEQVWAPASYLSARASGRADPH

Nearest PDB structures (foldseek):
  2rn7-assembly1_A  TM=3.786E-01  e=3.173E+00  Shigella flexneri
  2jmw-assembly1_A  TM=3.952E-01  e=9.770E+00  Arabidopsis thaliana